Protein AF-A0A497D194-F1 (afdb_monomer)

Radius of gyration: 19.27 Å; Cα contacts (8 Å, |Δi|>4): 150; chains: 1; bounding box: 54×23×46 Å

Structure (mmCIF, N/CA/C/O backbone):
data_AF-A0A497D194-F1
#
_entry.id   AF-A0A497D194-F1
#
loop_
_atom_site.group_PDB
_atom_site.id
_atom_site.type_symbol
_atom_site.label_atom_id
_atom_site.label_alt_id
_atom_site.label_comp_id
_atom_site.label_asym_id
_atom_site.label_entity_id
_atom_site.label_seq_id
_atom_site.pdbx_PDB_ins_code
_atom_site.Cartn_x
_atom_site.Cartn_y
_atom_site.Cartn_z
_atom_site.occupancy
_atom_site.B_iso_or_equiv
_atom_site.auth_seq_id
_atom_site.auth_comp_id
_atom_site.auth_asym_id
_atom_site.auth_atom_id
_atom_site.pdbx_PDB_model_num
ATOM 1 N N . MET A 1 1 ? -12.551 3.236 27.968 1.00 49.41 1 MET A N 1
ATOM 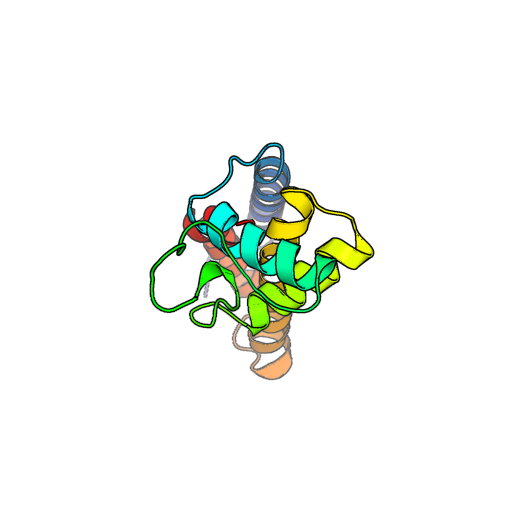2 C CA . MET A 1 1 ? -13.840 2.621 27.590 1.00 49.41 1 MET A CA 1
ATOM 3 C C . MET A 1 1 ? -14.536 3.577 26.638 1.00 49.41 1 MET A C 1
ATOM 5 O O . MET A 1 1 ? -14.842 4.690 27.046 1.00 49.41 1 MET A O 1
ATOM 9 N N . ILE A 1 2 ? -14.664 3.210 25.362 1.00 58.22 2 ILE A N 1
ATOM 10 C CA . ILE A 1 2 ? -15.243 4.084 24.331 1.00 58.22 2 ILE A CA 1
ATOM 11 C C . ILE A 1 2 ? -16.771 4.117 24.493 1.00 58.22 2 ILE A C 1
ATOM 13 O O . ILE A 1 2 ? -17.394 3.093 24.755 1.00 58.22 2 ILE A O 1
ATOM 17 N N . ILE A 1 3 ? -17.365 5.306 24.372 1.00 63.47 3 ILE A N 1
ATOM 18 C CA . ILE A 1 3 ? -18.784 5.583 24.681 1.00 63.47 3 ILE A CA 1
ATOM 19 C C . ILE A 1 3 ? -19.724 5.199 23.513 1.00 63.47 3 ILE A C 1
ATOM 21 O O . ILE A 1 3 ? -20.937 5.066 23.685 1.00 63.47 3 ILE A O 1
ATOM 25 N N . PHE A 1 4 ? -19.185 4.970 22.312 1.00 68.62 4 PHE A N 1
ATOM 26 C CA . PHE A 1 4 ? -19.968 4.666 21.113 1.00 68.62 4 PHE A CA 1
ATOM 27 C C . PHE A 1 4 ? -20.281 3.174 20.991 1.00 68.62 4 PHE A C 1
ATOM 29 O O . PHE A 1 4 ? -19.382 2.351 20.872 1.00 68.62 4 PHE A O 1
ATOM 36 N N . LYS A 1 5 ? -21.573 2.825 20.946 1.00 79.50 5 LYS A N 1
ATOM 37 C CA . LYS A 1 5 ? -22.012 1.448 20.677 1.00 79.50 5 LYS A CA 1
ATOM 38 C C . LYS A 1 5 ? -21.761 1.051 19.219 1.00 79.50 5 LYS A C 1
ATOM 40 O O . LYS A 1 5 ? -22.019 1.836 18.304 1.00 79.50 5 LYS A O 1
ATOM 45 N N . ASN A 1 6 ? -21.448 -0.230 19.011 1.00 78.75 6 ASN A N 1
ATOM 46 C CA . ASN A 1 6 ? -21.331 -0.909 17.707 1.00 78.75 6 ASN A CA 1
ATOM 47 C C . ASN A 1 6 ? -22.333 -0.479 16.620 1.00 78.75 6 ASN A C 1
ATOM 49 O O . ASN A 1 6 ? -21.962 -0.394 15.451 1.00 78.75 6 ASN A O 1
ATOM 53 N N . LYS A 1 7 ? -23.591 -0.193 16.990 1.00 88.00 7 LYS A N 1
ATOM 54 C CA . LYS A 1 7 ? -24.649 0.221 16.051 1.00 88.00 7 LYS A CA 1
ATOM 55 C C . LYS A 1 7 ? -24.306 1.475 15.234 1.00 88.00 7 LYS A C 1
ATOM 57 O O . LYS A 1 7 ? -24.826 1.622 14.138 1.00 88.00 7 LYS A O 1
ATOM 62 N N . PHE A 1 8 ? -23.439 2.347 15.751 1.00 91.38 8 PHE A N 1
ATOM 63 C CA . PHE A 1 8 ? -22.973 3.545 15.045 1.00 91.38 8 PHE A CA 1
ATOM 64 C C . PHE A 1 8 ? -21.600 3.355 14.398 1.00 91.38 8 PHE A C 1
ATOM 66 O O . PHE A 1 8 ? -21.359 3.880 13.317 1.00 91.38 8 PHE A O 1
ATOM 73 N N . LEU A 1 9 ? -20.716 2.571 15.023 1.00 94.69 9 LEU A N 1
ATOM 74 C CA . LEU A 1 9 ? -19.368 2.331 14.501 1.00 94.69 9 LEU A CA 1
ATOM 75 C C . LEU A 1 9 ? -19.394 1.534 13.191 1.00 94.69 9 LEU A C 1
ATOM 77 O O . LEU A 1 9 ? -18.627 1.825 12.281 1.00 94.69 9 LEU A O 1
ATOM 81 N N . ILE A 1 10 ? -20.292 0.551 13.068 1.00 95.94 10 ILE A N 1
ATOM 82 C CA . ILE A 1 10 ? -20.357 -0.304 11.875 1.00 95.94 10 ILE A CA 1
ATOM 83 C C . ILE A 1 10 ? -20.736 0.497 10.615 1.00 95.94 10 ILE A C 1
ATOM 85 O O . ILE A 1 10 ? -19.979 0.412 9.651 1.00 95.94 10 ILE A O 1
ATOM 89 N N . PRO A 1 11 ? -21.825 1.297 10.582 1.00 96.88 11 PRO A N 1
ATOM 90 C CA . PRO A 1 11 ? -22.149 2.108 9.406 1.00 96.88 11 PRO A CA 1
ATOM 91 C C . PRO A 1 11 ? -21.025 3.064 8.995 1.00 96.88 11 PRO A C 1
ATOM 93 O O . PRO A 1 11 ? -20.719 3.167 7.810 1.00 96.88 11 PRO A O 1
ATOM 96 N N . VAL A 1 12 ? -20.376 3.718 9.966 1.00 96.69 12 VAL A N 1
ATOM 97 C CA . VAL A 1 12 ? -19.242 4.620 9.706 1.00 96.69 12 VAL A CA 1
ATOM 98 C C . VAL A 1 12 ? -18.072 3.856 9.095 1.00 96.69 12 VAL A C 1
ATOM 100 O O . VAL A 1 12 ? -17.505 4.292 8.097 1.00 96.69 12 VAL A O 1
ATOM 103 N N . LEU A 1 13 ? -17.734 2.691 9.650 1.00 97.12 13 LEU A N 1
ATOM 104 C CA . LEU A 1 13 ? -16.661 1.861 9.118 1.00 97.12 13 LEU A CA 1
ATOM 105 C C . LEU A 1 13 ? -16.976 1.368 7.701 1.00 97.12 13 LEU A C 1
ATOM 107 O O . LEU A 1 13 ? -16.112 1.432 6.835 1.00 97.12 13 LEU A O 1
ATOM 111 N N . VAL A 1 14 ? -18.209 0.919 7.444 1.00 97.75 14 VAL A N 1
ATOM 112 C CA . VAL A 1 14 ? -18.646 0.498 6.103 1.00 97.75 14 VAL A CA 1
ATOM 113 C C . VAL A 1 14 ? -18.518 1.652 5.113 1.00 97.75 14 VAL A C 1
ATOM 115 O O . VAL A 1 14 ? -17.957 1.464 4.037 1.00 97.75 14 VAL A O 1
ATOM 118 N N . PHE A 1 15 ? -18.970 2.852 5.485 1.00 97.88 15 PHE A N 1
ATOM 119 C CA . PHE A 1 15 ? -18.805 4.045 4.660 1.00 97.88 15 PHE A CA 1
ATOM 120 C C . PHE A 1 15 ? -17.328 4.324 4.345 1.00 97.88 15 PHE A C 1
ATOM 122 O O . PHE A 1 15 ? -16.983 4.501 3.180 1.00 97.88 15 PHE A O 1
ATOM 129 N N . LEU A 1 16 ? -16.445 4.294 5.349 1.00 97.75 16 LEU A N 1
ATOM 130 C CA . LEU A 1 16 ? -15.009 4.522 5.156 1.00 97.75 16 LEU A CA 1
ATOM 131 C C . LEU A 1 16 ? -14.344 3.450 4.287 1.00 97.75 16 LEU A C 1
ATOM 133 O O . LEU A 1 16 ? -13.485 3.778 3.475 1.00 97.75 16 LEU A O 1
ATOM 137 N N . VAL A 1 17 ? -14.748 2.184 4.415 1.00 97.38 17 VAL A N 1
ATOM 138 C CA . VAL A 1 17 ? -14.253 1.096 3.559 1.00 97.38 17 VAL A CA 1
ATOM 139 C C . VAL A 1 17 ? -14.698 1.304 2.112 1.00 97.38 17 VAL A C 1
ATOM 141 O O . VAL A 1 17 ? -13.876 1.202 1.205 1.00 97.38 17 VAL A O 1
ATOM 144 N N . LEU A 1 18 ? -15.969 1.640 1.877 1.00 97.81 18 LEU A N 1
ATOM 145 C CA . LEU A 1 18 ? -16.465 1.937 0.529 1.00 97.81 18 LEU A CA 1
ATOM 146 C C . LEU A 1 18 ? -15.758 3.157 -0.069 1.00 97.81 18 LEU A C 1
ATOM 148 O O . LEU A 1 18 ? -15.359 3.132 -1.231 1.00 97.81 18 LEU A O 1
ATOM 152 N N . PHE A 1 19 ? -15.547 4.196 0.739 1.00 96.75 19 PHE A N 1
ATOM 153 C CA . PHE A 1 19 ? -14.809 5.385 0.336 1.00 96.75 19 PHE A CA 1
ATOM 154 C C . PHE A 1 19 ? -13.342 5.068 0.009 1.00 96.75 19 PHE A C 1
ATOM 156 O O . PHE A 1 19 ? -12.823 5.533 -1.005 1.00 96.75 19 PHE A O 1
ATOM 163 N N . PHE A 1 20 ? -12.690 4.214 0.805 1.00 96.12 20 PHE A N 1
ATOM 164 C CA . PHE A 1 20 ? -11.342 3.720 0.530 1.00 96.12 20 PHE A CA 1
ATOM 165 C C . PHE A 1 20 ? -11.277 2.978 -0.802 1.00 96.12 20 PHE A C 1
ATOM 167 O O . PHE A 1 20 ? -10.461 3.343 -1.644 1.00 96.12 20 PHE A O 1
ATOM 174 N N . VAL A 1 21 ? -12.164 2.005 -1.030 1.00 95.56 21 VAL A N 1
ATOM 175 C CA . VAL A 1 21 ? -12.218 1.233 -2.283 1.00 95.56 21 VAL A CA 1
ATOM 176 C C . VAL A 1 21 ? -12.445 2.152 -3.482 1.00 95.56 21 VAL A C 1
ATOM 178 O O . VAL A 1 21 ? -11.737 2.040 -4.481 1.00 95.56 21 VAL A O 1
ATOM 181 N N . TYR A 1 22 ? -13.371 3.106 -3.371 1.00 95.81 22 TYR A N 1
ATOM 182 C CA . TYR A 1 22 ? -13.602 4.104 -4.414 1.00 95.81 22 TYR A CA 1
ATOM 183 C C . TYR A 1 22 ? -12.343 4.940 -4.702 1.00 95.81 22 TYR A C 1
ATOM 185 O O . TYR A 1 22 ? -12.014 5.180 -5.861 1.00 95.81 22 TYR A O 1
ATOM 193 N N . SER A 1 23 ? -11.582 5.311 -3.667 1.00 93.69 23 SER A N 1
ATOM 194 C CA . SER A 1 23 ? -10.350 6.105 -3.800 1.00 93.69 23 SER A CA 1
ATOM 195 C C . SER A 1 23 ? -9.186 5.387 -4.503 1.00 93.69 23 SER A C 1
ATOM 197 O O . SER A 1 23 ? -8.177 6.027 -4.819 1.00 93.69 23 SER A O 1
ATOM 199 N N . LEU A 1 24 ? -9.282 4.068 -4.712 1.00 93.75 24 LEU A N 1
ATOM 200 C CA . LEU A 1 24 ? -8.291 3.295 -5.468 1.00 93.75 24 LEU A CA 1
ATOM 201 C C . LEU A 1 24 ? -8.473 3.474 -6.981 1.00 93.75 24 LEU A C 1
ATOM 203 O O . LEU A 1 24 ? -7.523 3.315 -7.750 1.00 93.75 24 LEU A O 1
ATOM 207 N N . TRP A 1 25 ? -9.687 3.813 -7.424 1.00 94.19 25 TRP A N 1
ATOM 208 C CA . TRP A 1 25 ? -9.994 3.953 -8.839 1.00 94.19 25 TRP A CA 1
ATOM 209 C C . TRP A 1 25 ? -9.329 5.198 -9.432 1.00 94.19 25 TRP A C 1
ATOM 211 O O . TRP A 1 25 ? -9.434 6.294 -8.888 1.00 94.19 25 TRP A O 1
ATOM 221 N N . ARG A 1 26 ? -8.642 5.027 -10.572 1.00 90.88 26 ARG A N 1
ATOM 222 C CA . ARG A 1 26 ? -7.939 6.100 -11.304 1.00 90.88 26 ARG A CA 1
ATOM 223 C C . ARG A 1 26 ? -6.964 6.906 -10.439 1.00 90.88 26 ARG A C 1
ATOM 225 O O . ARG A 1 26 ? -6.741 8.090 -10.691 1.00 90.88 26 ARG A O 1
ATOM 232 N N . ARG A 1 27 ? -6.353 6.270 -9.438 1.00 90.06 27 ARG A N 1
ATOM 233 C CA . ARG A 1 27 ? -5.377 6.942 -8.586 1.00 90.06 27 ARG A CA 1
ATOM 234 C C . ARG A 1 27 ? -4.128 7.334 -9.378 1.00 90.06 27 ARG A C 1
ATOM 236 O O . ARG A 1 27 ? -3.412 6.469 -9.886 1.00 90.06 27 ARG A O 1
ATOM 243 N N . VAL A 1 28 ? -3.859 8.637 -9.412 1.00 92.50 28 VAL A N 1
ATOM 244 C CA . VAL A 1 28 ? -2.706 9.253 -10.085 1.00 92.50 28 VAL A CA 1
ATOM 245 C C . VAL A 1 28 ? -1.392 8.660 -9.555 1.00 92.50 28 VAL A C 1
ATOM 247 O O . VAL A 1 28 ? -1.332 8.331 -8.365 1.00 92.50 28 VAL A O 1
ATOM 250 N N . PRO A 1 29 ? -0.372 8.457 -10.409 1.00 91.94 29 PRO A N 1
ATOM 251 C CA . PRO A 1 29 ? 0.952 8.045 -9.960 1.00 91.94 29 PRO A CA 1
ATOM 252 C C . PRO A 1 29 ? 1.534 8.984 -8.896 1.00 91.94 29 PRO A C 1
ATOM 254 O O . PRO A 1 29 ? 1.407 10.203 -9.029 1.00 91.94 29 PRO A O 1
ATOM 257 N N . ASP A 1 30 ? 2.162 8.428 -7.863 1.00 91.06 30 ASP A N 1
ATOM 258 C CA . ASP A 1 30 ? 3.085 9.184 -7.010 1.00 91.06 30 ASP A CA 1
ATOM 259 C C . ASP A 1 30 ? 4.484 9.196 -7.658 1.00 91.06 30 ASP A C 1
ATOM 261 O O . ASP A 1 30 ? 4.743 8.479 -8.629 1.00 91.06 30 ASP A O 1
ATOM 265 N N . ILE A 1 31 ? 5.386 10.048 -7.169 1.00 87.25 31 ILE A N 1
ATOM 266 C CA . ILE A 1 31 ? 6.718 10.214 -7.765 1.00 87.25 31 ILE A CA 1
ATOM 267 C C . ILE A 1 31 ? 7.553 8.934 -7.641 1.00 87.25 31 ILE A C 1
ATOM 269 O O . ILE A 1 31 ? 8.307 8.591 -8.554 1.00 87.25 31 ILE A O 1
ATOM 273 N N . ASP A 1 32 ? 7.364 8.200 -6.546 1.00 88.00 32 ASP A N 1
ATOM 274 C CA . ASP A 1 32 ? 8.099 6.970 -6.257 1.00 88.00 32 ASP A CA 1
ATOM 275 C C . ASP A 1 32 ? 7.624 5.787 -7.120 1.00 88.00 32 ASP A C 1
ATOM 277 O O . ASP A 1 32 ? 8.408 4.869 -7.377 1.00 88.00 32 ASP A O 1
ATOM 281 N N . ASP A 1 33 ? 6.396 5.830 -7.660 1.00 91.50 33 ASP A N 1
ATOM 282 C CA . ASP A 1 33 ? 5.846 4.785 -8.540 1.00 91.50 33 ASP A CA 1
ATOM 283 C C . ASP A 1 33 ? 6.724 4.592 -9.785 1.00 91.50 33 ASP A C 1
ATOM 285 O O . ASP A 1 33 ? 6.872 3.476 -10.286 1.00 91.50 33 ASP A O 1
ATOM 289 N N . ALA A 1 34 ? 7.314 5.680 -10.295 1.00 89.25 34 ALA A N 1
ATOM 290 C CA . ALA A 1 34 ? 8.192 5.643 -11.460 1.00 89.25 34 ALA A CA 1
ATOM 291 C C . ALA A 1 34 ? 9.536 4.973 -11.138 1.00 89.25 34 ALA A C 1
ATOM 293 O O . ALA A 1 34 ? 9.996 4.131 -11.910 1.00 89.25 34 ALA A O 1
ATOM 294 N N . TRP A 1 35 ? 10.132 5.309 -9.990 1.00 87.12 35 TRP A N 1
ATOM 295 C CA . TRP A 1 35 ? 11.408 4.749 -9.537 1.00 87.12 35 TRP A CA 1
ATOM 296 C C . TRP A 1 35 ? 11.297 3.259 -9.221 1.00 87.12 35 TRP A C 1
ATOM 298 O O . TRP A 1 35 ? 12.090 2.455 -9.699 1.00 87.12 35 TRP A O 1
ATOM 308 N N . ILE A 1 36 ? 10.263 2.864 -8.480 1.00 89.31 36 ILE A N 1
ATOM 309 C CA . ILE A 1 36 ? 10.018 1.451 -8.164 1.00 89.31 36 ILE A CA 1
ATOM 310 C C . ILE A 1 36 ? 9.593 0.694 -9.427 1.00 89.31 36 ILE A C 1
ATOM 312 O O . ILE A 1 36 ? 9.989 -0.453 -9.645 1.00 89.31 36 ILE A O 1
ATOM 316 N N . GLY A 1 37 ? 8.796 1.341 -10.279 1.00 93.69 37 GLY A N 1
ATOM 317 C CA . GLY A 1 37 ? 8.260 0.755 -11.498 1.00 93.69 37 GLY A CA 1
ATOM 318 C C . GLY A 1 37 ? 9.328 0.388 -12.519 1.00 93.69 37 GLY A C 1
ATOM 319 O O . GLY A 1 37 ? 9.272 -0.720 -13.054 1.00 93.69 37 GLY A O 1
ATOM 320 N N . ILE A 1 38 ? 10.298 1.276 -12.781 1.00 94.06 38 ILE A N 1
ATOM 321 C CA . ILE A 1 38 ? 11.362 1.003 -13.759 1.00 94.06 38 ILE A CA 1
ATOM 322 C C . ILE A 1 38 ? 12.234 -0.167 -13.308 1.00 94.06 38 ILE A C 1
ATOM 324 O O . ILE A 1 38 ? 12.446 -1.098 -14.082 1.00 94.06 38 ILE A O 1
ATOM 328 N N . ASP A 1 39 ? 12.638 -0.181 -12.039 1.00 94.88 39 ASP A N 1
ATOM 329 C CA . ASP A 1 39 ? 13.496 -1.230 -11.499 1.00 94.88 39 ASP A CA 1
ATOM 330 C C . ASP A 1 39 ? 12.776 -2.581 -11.429 1.00 94.88 39 ASP A C 1
ATOM 332 O O . ASP A 1 39 ? 13.356 -3.624 -11.727 1.00 94.88 39 ASP A O 1
ATOM 336 N N . ALA A 1 40 ? 11.502 -2.590 -11.022 1.00 96.69 40 ALA A N 1
ATOM 337 C CA . ALA A 1 40 ? 10.692 -3.803 -11.008 1.00 96.69 40 ALA A CA 1
ATOM 338 C C . ALA A 1 40 ? 10.465 -4.340 -12.429 1.00 96.69 40 ALA A C 1
ATOM 340 O O . ALA A 1 40 ? 10.467 -5.554 -12.643 1.00 96.69 40 ALA A O 1
ATOM 341 N N . TYR A 1 41 ? 10.279 -3.450 -13.405 1.00 96.88 41 TYR A N 1
ATOM 342 C CA . TYR A 1 41 ? 10.086 -3.817 -14.802 1.00 96.88 41 TYR A CA 1
ATOM 343 C C . TYR A 1 41 ? 11.346 -4.413 -15.430 1.00 96.88 41 TYR A C 1
ATOM 345 O O . TYR A 1 41 ? 11.260 -5.488 -16.024 1.00 96.88 41 TYR A O 1
ATOM 353 N N . THR A 1 42 ? 12.506 -3.767 -15.285 1.00 96.06 42 THR A N 1
ATOM 354 C CA . THR A 1 42 ? 13.773 -4.280 -15.832 1.00 96.06 42 THR A CA 1
ATOM 355 C C . THR A 1 42 ? 14.177 -5.578 -15.152 1.00 96.06 42 THR A C 1
ATOM 357 O O . THR A 1 42 ? 14.502 -6.550 -15.832 1.00 96.06 42 THR A O 1
ATOM 360 N N . LEU A 1 43 ? 13.977 -5.680 -13.834 1.00 97.12 43 LEU A N 1
ATOM 361 C CA . LEU A 1 43 ? 14.163 -6.934 -13.112 1.00 97.12 43 LEU A CA 1
ATOM 362 C C . LEU A 1 43 ? 13.238 -8.049 -13.629 1.00 97.12 43 LEU A C 1
ATOM 364 O O . LEU A 1 43 ? 13.684 -9.182 -13.807 1.00 97.12 43 LEU A O 1
ATOM 368 N N . ALA A 1 44 ? 11.963 -7.754 -13.906 1.00 97.81 44 ALA A N 1
ATOM 369 C CA . ALA A 1 44 ? 11.038 -8.735 -14.474 1.00 97.81 44 ALA A CA 1
ATOM 370 C C . ALA A 1 44 ? 11.419 -9.139 -15.905 1.00 97.81 44 ALA A C 1
ATOM 372 O O . ALA A 1 44 ? 11.286 -10.306 -16.280 1.00 97.81 44 ALA A O 1
ATOM 373 N N . LYS A 1 45 ? 11.834 -8.182 -16.730 1.00 97.38 45 LYS A N 1
ATOM 374 C CA . LYS A 1 45 ? 12.095 -8.400 -18.151 1.00 97.38 45 LYS A CA 1
ATOM 375 C C . LYS A 1 45 ? 13.443 -9.081 -18.388 1.00 97.38 45 LYS A C 1
ATOM 377 O O . LYS A 1 45 ? 13.481 -10.097 -19.078 1.00 97.38 45 LYS A O 1
ATOM 382 N N . ASP A 1 46 ? 14.497 -8.550 -17.778 1.00 96.81 46 ASP A N 1
ATOM 383 C CA . ASP A 1 46 ? 15.894 -8.840 -18.110 1.00 96.81 46 ASP A CA 1
ATOM 384 C C . ASP A 1 46 ? 16.619 -9.622 -16.994 1.00 96.81 46 ASP A C 1
ATOM 386 O O . ASP A 1 46 ? 17.707 -10.153 -17.204 1.00 96.81 46 ASP A O 1
ATOM 390 N N . GLY A 1 47 ? 16.000 -9.762 -15.814 1.00 96.12 47 GLY A N 1
ATOM 391 C CA . GLY A 1 47 ? 16.520 -10.565 -14.699 1.00 96.12 47 GLY A CA 1
ATOM 392 C C . GLY A 1 47 ? 17.444 -9.810 -13.739 1.00 96.12 47 GLY A C 1
ATOM 393 O O . GLY A 1 47 ? 17.875 -10.378 -12.736 1.00 96.12 47 GLY A O 1
ATOM 394 N N . TYR A 1 48 ? 17.709 -8.531 -13.997 1.00 95.44 48 TYR A N 1
ATOM 395 C CA . TYR A 1 48 ? 18.453 -7.630 -13.121 1.00 95.44 48 TYR A CA 1
ATOM 396 C C . TYR A 1 48 ? 17.912 -6.200 -13.254 1.00 95.44 48 TYR A C 1
ATOM 398 O O . TYR A 1 48 ? 17.297 -5.855 -14.261 1.00 95.44 48 TYR A O 1
ATOM 406 N N . ALA A 1 49 ? 18.105 -5.378 -12.221 1.00 95.38 49 ALA A N 1
ATOM 407 C CA . ALA A 1 49 ? 17.668 -3.986 -12.235 1.00 95.38 49 ALA A CA 1
ATOM 408 C C . ALA A 1 49 ? 18.692 -3.113 -12.970 1.00 95.38 49 ALA A C 1
ATOM 410 O O . ALA A 1 49 ? 19.890 -3.165 -12.683 1.00 95.38 49 ALA A O 1
ATOM 411 N N . HIS A 1 50 ? 18.207 -2.2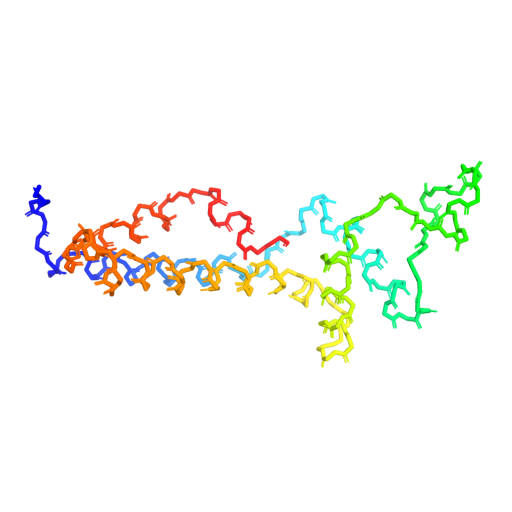98 -13.898 1.00 94.00 50 HIS A N 1
ATOM 412 C CA . HIS A 1 50 ? 18.996 -1.316 -14.638 1.00 94.00 50 HIS A CA 1
ATOM 413 C C . HIS A 1 50 ? 18.132 -0.111 -15.017 1.00 94.00 50 HIS A C 1
ATOM 415 O O . HIS A 1 50 ? 16.899 -0.207 -15.020 1.00 94.00 50 HIS A O 1
ATOM 421 N N . THR A 1 51 ? 18.766 1.040 -15.263 1.00 91.12 51 THR A N 1
ATOM 422 C CA . THR A 1 51 ? 18.051 2.285 -15.567 1.00 91.12 51 THR A CA 1
ATOM 423 C C . THR A 1 51 ? 18.888 3.271 -16.379 1.00 91.12 51 THR A C 1
ATOM 425 O O . THR A 1 51 ? 19.975 3.684 -15.983 1.00 91.12 51 THR A O 1
ATOM 428 N N . GLU A 1 52 ? 18.329 3.754 -17.488 1.00 91.56 52 GLU A N 1
ATOM 429 C CA . GLU A 1 52 ? 18.940 4.819 -18.297 1.00 91.56 52 GLU A CA 1
ATOM 430 C C . GLU A 1 52 ? 18.965 6.177 -17.569 1.00 91.56 52 GLU A C 1
ATOM 432 O O . GLU A 1 52 ? 19.677 7.088 -17.986 1.00 91.56 52 GLU A O 1
ATOM 437 N N . LEU A 1 53 ? 18.222 6.331 -16.462 1.00 88.88 53 LEU A N 1
ATOM 438 C CA . LEU A 1 53 ? 18.225 7.564 -15.664 1.00 88.88 53 LEU A CA 1
ATOM 439 C C . LEU A 1 53 ? 19.584 7.844 -15.012 1.00 88.88 53 LEU A C 1
ATOM 441 O O . LEU A 1 53 ? 19.877 8.993 -14.693 1.00 88.88 53 LEU A O 1
ATOM 445 N N . MET A 1 54 ? 20.401 6.806 -14.822 1.00 89.75 54 MET A N 1
ATOM 446 C CA . MET A 1 54 ? 21.720 6.896 -14.190 1.00 89.75 54 MET A CA 1
ATOM 447 C C . MET A 1 54 ? 22.867 6.751 -15.198 1.00 89.75 54 MET A C 1
ATOM 449 O O . MET A 1 54 ? 24.005 6.486 -14.812 1.00 89.75 54 MET A O 1
ATOM 453 N N . LYS A 1 55 ? 22.585 6.930 -16.493 1.00 93.00 55 LYS A N 1
ATOM 454 C CA . LYS A 1 55 ? 23.573 6.762 -17.558 1.00 93.00 55 LYS A CA 1
ATOM 455 C C . LYS A 1 55 ? 24.798 7.650 -17.372 1.00 93.00 55 LYS A C 1
ATOM 457 O O . LYS A 1 55 ? 24.680 8.851 -17.127 1.00 93.00 55 LYS A O 1
ATOM 462 N N . GLY A 1 56 ? 25.981 7.060 -17.536 1.00 93.44 56 GLY A N 1
ATOM 463 C CA . GLY A 1 56 ? 27.259 7.746 -17.359 1.00 93.44 56 GLY A CA 1
ATOM 464 C C . GLY A 1 56 ? 27.670 7.924 -15.895 1.00 93.44 56 GLY A C 1
ATOM 465 O O . GLY A 1 56 ? 28.752 8.450 -15.632 1.00 93.44 56 GLY A O 1
ATOM 466 N N . ILE A 1 57 ? 26.859 7.459 -14.939 1.00 91.25 57 ILE A N 1
ATOM 467 C CA . ILE A 1 57 ? 27.194 7.457 -13.515 1.00 91.25 57 ILE A CA 1
ATOM 468 C C . ILE A 1 57 ? 27.638 6.048 -13.136 1.00 91.25 57 ILE A C 1
ATOM 470 O O . ILE A 1 57 ? 26.834 5.206 -12.754 1.00 91.25 57 ILE A O 1
ATOM 474 N N . ASN A 1 58 ? 28.946 5.798 -13.206 1.00 92.25 58 ASN A N 1
ATOM 475 C CA . ASN A 1 58 ? 29.564 4.570 -12.695 1.00 92.25 58 ASN A CA 1
AT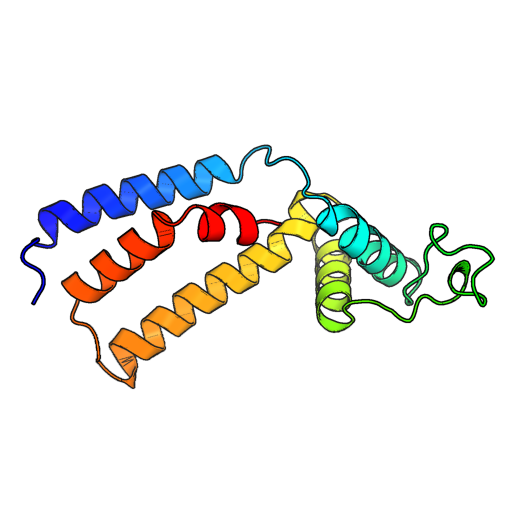OM 476 C C . ASN A 1 58 ? 28.887 3.266 -13.185 1.00 92.25 58 ASN A C 1
ATOM 478 O O . ASN A 1 58 ? 28.700 2.343 -12.392 1.00 92.25 58 ASN A O 1
ATOM 482 N N . GLN A 1 59 ? 28.506 3.207 -14.469 1.00 91.75 59 GLN A N 1
ATOM 483 C CA . GLN A 1 59 ? 27.878 2.039 -15.116 1.00 91.75 59 GLN A CA 1
ATOM 484 C C . GLN A 1 59 ? 26.532 1.613 -14.494 1.00 91.75 59 GLN A C 1
ATOM 486 O O . GLN A 1 59 ? 26.120 0.457 -14.599 1.00 91.75 59 GLN A 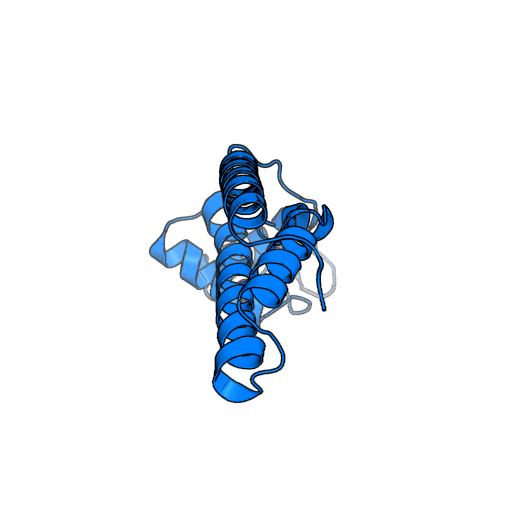O 1
ATOM 491 N N . GLN A 1 60 ? 25.823 2.528 -13.828 1.00 90.62 60 GLN A N 1
ATOM 492 C CA . GLN A 1 60 ? 24.515 2.230 -13.240 1.00 90.62 60 GLN A CA 1
ATOM 493 C C . GLN A 1 60 ? 23.402 2.027 -14.278 1.00 90.62 60 GLN A C 1
ATOM 495 O O . GLN A 1 60 ? 22.361 1.455 -13.950 1.00 90.62 60 GLN A O 1
ATOM 500 N N . GLU A 1 61 ? 23.637 2.430 -15.526 1.00 93.12 61 GLU A N 1
ATOM 501 C CA . GLU A 1 61 ? 22.823 2.043 -16.677 1.00 93.12 61 GLU A CA 1
ATOM 502 C C . GLU A 1 61 ? 22.873 0.545 -16.982 1.00 93.12 61 GLU A C 1
ATOM 504 O O . GLU A 1 61 ? 21.888 0.014 -17.479 1.00 93.12 61 GLU A O 1
ATOM 509 N N . ASP A 1 62 ? 23.976 -0.136 -16.657 1.00 93.31 62 ASP A N 1
ATOM 510 C CA . ASP A 1 62 ? 24.142 -1.570 -16.902 1.00 93.31 62 ASP A CA 1
ATOM 511 C C . ASP A 1 62 ? 23.708 -2.389 -15.687 1.00 93.31 62 ASP A C 1
ATOM 513 O O . ASP A 1 62 ? 23.154 -3.475 -15.824 1.00 93.31 62 ASP A O 1
ATOM 517 N N . LEU A 1 63 ? 23.957 -1.881 -14.479 1.00 93.56 63 LEU A N 1
ATOM 518 C CA . LEU A 1 63 ? 23.527 -2.521 -13.243 1.00 93.56 63 LEU A CA 1
ATOM 519 C C . LEU A 1 63 ? 23.234 -1.474 -12.175 1.00 93.56 63 LEU A C 1
ATOM 521 O O . LEU A 1 63 ? 24.135 -0.909 -11.547 1.00 93.56 63 LEU A O 1
ATOM 525 N N . PHE A 1 64 ? 21.953 -1.272 -11.900 1.00 93.81 64 PHE A N 1
ATOM 526 C CA . PHE A 1 64 ? 21.533 -0.346 -10.867 1.00 93.81 64 PHE A CA 1
ATOM 527 C C . PHE A 1 64 ? 21.505 -1.051 -9.510 1.00 93.81 64 PHE A C 1
ATOM 529 O O . PHE A 1 64 ? 20.734 -1.980 -9.285 1.00 93.81 64 PHE A O 1
ATOM 536 N N . VAL A 1 65 ? 22.367 -0.621 -8.585 1.00 92.19 65 VAL A N 1
ATOM 537 C CA . VAL A 1 65 ? 22.517 -1.261 -7.262 1.00 92.19 65 VAL A CA 1
ATOM 538 C C . VAL A 1 65 ? 21.797 -0.522 -6.132 1.00 92.19 65 VAL A C 1
ATOM 540 O O . VAL A 1 65 ? 21.568 -1.108 -5.070 1.00 92.19 65 VAL A O 1
ATOM 543 N N . VAL A 1 66 ? 21.430 0.746 -6.341 1.00 90.88 66 VAL A N 1
ATOM 544 C CA . VAL A 1 66 ? 20.855 1.629 -5.313 1.00 90.88 66 VAL A CA 1
ATOM 545 C C . VAL A 1 66 ? 19.330 1.611 -5.398 1.00 90.88 66 VAL A C 1
ATOM 547 O O . VAL A 1 66 ? 18.699 2.592 -5.768 1.00 90.88 66 VAL A O 1
ATOM 550 N N . HIS A 1 67 ? 18.728 0.474 -5.052 1.00 91.44 67 HIS A N 1
ATOM 551 C CA . HIS A 1 67 ? 17.278 0.303 -5.129 1.00 91.44 67 HIS A CA 1
ATOM 552 C C . HIS A 1 67 ? 16.708 -0.587 -4.016 1.00 91.44 67 HIS A C 1
ATOM 554 O O . HIS A 1 67 ? 17.420 -1.342 -3.344 1.00 91.44 67 HIS A O 1
ATOM 560 N N . HIS A 1 68 ? 15.385 -0.546 -3.836 1.00 92.19 68 HIS A N 1
ATOM 561 C CA . HIS A 1 68 ? 14.674 -1.361 -2.849 1.00 92.19 68 HIS A CA 1
ATOM 562 C C . HIS A 1 68 ? 14.498 -2.810 -3.331 1.00 92.19 68 HIS A C 1
ATOM 564 O O . HIS A 1 68 ? 13.427 -3.208 -3.781 1.00 92.19 68 HIS A O 1
ATOM 570 N N . LYS A 1 69 ? 15.547 -3.633 -3.206 1.00 93.94 69 LYS A N 1
ATOM 571 C CA . LYS A 1 69 ? 15.605 -5.017 -3.729 1.00 93.94 69 LYS A CA 1
ATOM 572 C C . LYS A 1 69 ? 14.369 -5.872 -3.438 1.00 93.94 69 LYS A C 1
ATOM 574 O O . LYS A 1 69 ? 13.829 -6.484 -4.351 1.00 93.94 69 LYS A O 1
ATOM 579 N N . LEU A 1 70 ? 13.910 -5.910 -2.184 1.00 94.44 70 LEU A N 1
ATOM 580 C CA . LEU A 1 70 ? 12.753 -6.725 -1.794 1.00 94.44 70 LEU A CA 1
ATOM 581 C C . LEU A 1 70 ? 11.443 -6.213 -2.412 1.00 94.44 70 LEU A C 1
ATOM 583 O O . LEU A 1 70 ? 10.592 -7.016 -2.794 1.00 94.44 70 LEU A O 1
ATOM 587 N N . LEU A 1 71 ? 11.282 -4.892 -2.504 1.00 92.56 71 LEU A N 1
ATOM 588 C CA . LEU A 1 71 ? 10.100 -4.278 -3.099 1.00 92.56 71 LEU A CA 1
ATOM 589 C C . LEU A 1 71 ? 10.083 -4.512 -4.611 1.00 92.56 71 LEU A C 1
ATOM 591 O O . LEU A 1 71 ? 9.082 -4.973 -5.147 1.00 92.56 71 LEU A O 1
ATOM 595 N N . ASN A 1 72 ? 11.222 -4.311 -5.274 1.00 94.38 72 ASN A N 1
ATOM 596 C CA . ASN A 1 72 ? 11.351 -4.486 -6.719 1.00 94.38 72 ASN A CA 1
ATOM 597 C C . ASN A 1 72 ? 11.221 -5.957 -7.122 1.00 94.38 72 ASN A C 1
ATOM 599 O O . ASN A 1 72 ? 10.625 -6.246 -8.152 1.00 94.38 72 ASN A O 1
ATOM 603 N N . LEU A 1 73 ? 11.693 -6.898 -6.294 1.00 96.38 73 LEU A N 1
ATOM 604 C CA . LEU A 1 73 ? 11.481 -8.330 -6.519 1.00 96.38 73 LEU A CA 1
ATOM 605 C C . LEU A 1 73 ? 9.990 -8.695 -6.488 1.00 96.38 73 LEU A C 1
ATOM 607 O O . LEU A 1 73 ? 9.517 -9.455 -7.329 1.00 96.38 73 LEU A O 1
ATOM 611 N N . GLN A 1 74 ? 9.237 -8.139 -5.538 1.00 96.94 74 GLN A N 1
ATOM 612 C CA . GLN A 1 74 ? 7.791 -8.353 -5.466 1.00 96.94 74 GLN A CA 1
ATOM 613 C C . GLN A 1 74 ? 7.052 -7.647 -6.596 1.00 96.94 74 GLN A C 1
ATOM 615 O O . GLN A 1 74 ? 6.166 -8.248 -7.196 1.00 96.94 74 GLN A O 1
ATOM 620 N N . GLY A 1 75 ? 7.454 -6.424 -6.943 1.00 96.81 75 GLY A N 1
ATOM 621 C CA . GLY A 1 75 ? 6.963 -5.730 -8.129 1.00 96.81 75 GLY A CA 1
ATOM 622 C C . GLY A 1 75 ? 7.188 -6.562 -9.391 1.00 96.81 75 GLY A C 1
ATOM 623 O O . GLY A 1 75 ? 6.253 -6.780 -10.154 1.00 96.81 75 GLY A O 1
ATOM 624 N N . ALA A 1 76 ? 8.386 -7.121 -9.566 1.00 97.81 76 ALA A N 1
ATOM 625 C CA . ALA A 1 76 ? 8.721 -7.978 -10.696 1.00 97.81 76 ALA A CA 1
ATOM 626 C C . ALA A 1 76 ? 7.870 -9.256 -10.732 1.00 97.81 76 ALA A C 1
ATOM 628 O O . ALA A 1 76 ? 7.366 -9.637 -11.791 1.00 97.81 76 ALA A O 1
ATOM 629 N N . LEU A 1 77 ? 7.654 -9.893 -9.576 1.00 98.00 77 LEU A N 1
ATOM 630 C CA . LEU A 1 77 ? 6.756 -11.041 -9.448 1.00 98.00 77 LEU A CA 1
ATOM 631 C C . LEU A 1 77 ? 5.323 -10.675 -9.856 1.00 98.00 77 LEU A C 1
ATOM 633 O O . LEU A 1 77 ? 4.700 -11.383 -10.643 1.00 98.00 77 LEU A O 1
ATOM 637 N N . PHE A 1 78 ? 4.810 -9.550 -9.366 1.00 98.19 78 PHE A N 1
ATOM 638 C CA . PHE A 1 78 ? 3.477 -9.065 -9.706 1.00 98.19 78 PHE A CA 1
ATOM 639 C C . PHE A 1 78 ? 3.357 -8.742 -11.198 1.00 98.19 78 PHE A C 1
ATOM 641 O O . PHE A 1 78 ? 2.369 -9.122 -11.820 1.00 98.19 78 PHE A O 1
ATOM 648 N N . ILE A 1 79 ? 4.377 -8.125 -11.801 1.00 98.19 79 ILE A N 1
ATOM 649 C CA . ILE A 1 79 ? 4.441 -7.873 -13.247 1.00 98.19 79 ILE A CA 1
ATOM 650 C C . ILE A 1 79 ? 4.402 -9.187 -14.034 1.00 98.19 79 ILE A C 1
ATOM 652 O O . ILE A 1 79 ? 3.686 -9.273 -15.029 1.00 98.19 79 ILE A O 1
ATOM 656 N N . LYS A 1 80 ? 5.126 -10.225 -13.599 1.00 97.94 80 LYS A N 1
ATOM 657 C CA . LYS A 1 80 ? 5.101 -11.545 -14.252 1.00 97.94 80 LYS A CA 1
ATOM 658 C C . LYS A 1 80 ? 3.729 -12.217 -14.182 1.00 97.94 80 LYS A C 1
ATOM 660 O O . LYS A 1 80 ? 3.365 -12.911 -15.124 1.00 97.94 80 LYS A O 1
ATOM 665 N N . VAL A 1 81 ? 2.991 -12.031 -13.086 1.00 98.12 81 VAL A N 1
ATOM 666 C CA . VAL A 1 81 ? 1.688 -12.682 -12.861 1.00 98.12 81 VAL A CA 1
ATOM 667 C C . VAL A 1 81 ? 0.533 -11.907 -13.500 1.00 98.12 81 VAL A C 1
ATOM 669 O O . VAL A 1 81 ? -0.337 -12.510 -14.121 1.00 98.12 81 VAL A O 1
ATOM 672 N N . PHE A 1 82 ? 0.512 -10.581 -13.359 1.00 97.75 82 PHE A N 1
ATOM 673 C CA . PHE A 1 82 ? -0.623 -9.727 -13.738 1.00 97.75 82 PHE A CA 1
ATOM 674 C C . PHE A 1 82 ? -0.351 -8.832 -14.956 1.00 97.75 82 PHE A C 1
ATOM 676 O O . PHE A 1 82 ? -1.257 -8.148 -15.429 1.00 97.75 82 PHE A O 1
ATOM 683 N N . GLY A 1 83 ? 0.878 -8.826 -15.476 1.00 97.31 83 GLY A N 1
ATOM 684 C CA . GLY A 1 83 ? 1.317 -7.923 -16.538 1.00 97.31 83 GLY A CA 1
ATOM 685 C C . GLY A 1 83 ? 1.754 -6.551 -16.017 1.00 97.31 83 GLY A C 1
ATOM 686 O O . GLY A 1 83 ? 1.420 -6.136 -14.906 1.00 97.31 83 GLY A O 1
ATOM 687 N N . PHE A 1 84 ? 2.522 -5.823 -16.830 1.00 96.00 84 PHE A N 1
ATOM 688 C CA . PHE A 1 84 ? 2.997 -4.487 -16.471 1.00 96.00 84 PHE A CA 1
ATOM 689 C C . PHE A 1 84 ? 1.863 -3.460 -16.563 1.00 96.00 84 PHE A C 1
ATOM 691 O O . PHE A 1 84 ? 1.327 -3.194 -17.637 1.00 96.00 84 PHE A O 1
ATOM 698 N N . SER A 1 85 ? 1.501 -2.876 -15.423 1.00 95.19 85 SER A N 1
ATOM 699 C CA . SER A 1 85 ? 0.558 -1.765 -15.336 1.00 95.19 85 SER A CA 1
ATOM 700 C C . SER A 1 85 ? 0.775 -0.990 -14.035 1.00 95.19 85 SER A C 1
ATOM 702 O O . SER A 1 85 ? 1.333 -1.524 -13.074 1.00 95.19 85 SER A O 1
ATOM 704 N N . LEU A 1 86 ? 0.272 0.245 -13.967 1.00 93.94 86 LEU A N 1
ATOM 705 C CA . LEU A 1 86 ? 0.310 1.036 -12.733 1.00 93.94 86 LEU A CA 1
ATOM 706 C C . LEU A 1 86 ? -0.438 0.343 -11.582 1.00 93.94 86 LEU A C 1
ATOM 708 O O . LEU A 1 86 ? 0.031 0.344 -10.450 1.00 93.94 86 LEU A O 1
ATOM 712 N N . TYR A 1 87 ? -1.583 -0.285 -11.867 1.00 95.19 87 TYR A N 1
ATOM 713 C CA . TYR A 1 87 ? -2.349 -1.017 -10.853 1.00 95.19 87 TYR A CA 1
ATOM 714 C C . TYR A 1 87 ? -1.571 -2.220 -10.319 1.00 95.19 87 TYR A C 1
ATOM 716 O O . TYR A 1 87 ? -1.604 -2.477 -9.118 1.00 95.19 87 TYR A O 1
ATOM 724 N N . THR A 1 88 ? -0.842 -2.919 -11.192 1.00 95.75 88 THR A N 1
ATOM 725 C CA . THR A 1 88 ? 0.011 -4.045 -10.803 1.00 95.75 88 THR A CA 1
ATOM 726 C C . THR A 1 88 ? 1.071 -3.600 -9.799 1.00 95.75 88 THR A C 1
ATOM 728 O O . THR A 1 88 ? 1.203 -4.218 -8.746 1.00 95.75 88 THR A O 1
ATOM 731 N N . LEU A 1 89 ? 1.773 -2.499 -10.076 1.00 94.88 89 LEU A N 1
ATOM 732 C CA . LEU A 1 89 ? 2.800 -1.957 -9.180 1.00 94.88 89 LEU A CA 1
ATOM 733 C C . LEU A 1 89 ? 2.209 -1.547 -7.823 1.00 94.88 89 LEU A C 1
ATOM 735 O O . LEU A 1 89 ? 2.623 -2.062 -6.786 1.00 94.88 89 LEU A O 1
ATOM 739 N N . LYS A 1 90 ? 1.152 -0.728 -7.838 1.00 95.00 90 LYS A N 1
ATOM 740 C CA . LYS A 1 90 ? 0.476 -0.237 -6.623 1.00 95.00 90 LYS A CA 1
ATOM 741 C C . LYS A 1 90 ? -0.130 -1.346 -5.765 1.00 95.00 90 LYS A C 1
ATOM 743 O O . LYS A 1 90 ? -0.305 -1.196 -4.553 1.00 95.00 90 LYS A O 1
ATOM 748 N N . SER A 1 91 ? -0.485 -2.475 -6.380 1.00 95.50 91 SER A N 1
ATOM 749 C CA . SER A 1 91 ? -1.080 -3.602 -5.661 1.00 95.50 91 SER A CA 1
ATOM 750 C C . SER A 1 91 ? -0.105 -4.307 -4.711 1.00 95.50 91 SER A C 1
ATOM 752 O O . SER A 1 91 ? -0.562 -4.963 -3.774 1.00 95.50 91 SER A O 1
ATOM 754 N N . VAL A 1 92 ? 1.210 -4.108 -4.871 1.00 95.88 92 VAL A N 1
ATOM 755 C CA . VAL A 1 92 ? 2.214 -4.581 -3.904 1.00 95.88 92 VAL A CA 1
ATOM 756 C C . VAL A 1 92 ? 2.012 -3.889 -2.552 1.00 95.88 92 VAL A C 1
ATOM 758 O O . VAL A 1 92 ? 1.874 -4.556 -1.527 1.00 95.88 92 VAL A O 1
ATOM 761 N N . SER A 1 93 ? 1.894 -2.560 -2.538 1.00 94.62 93 SER A N 1
ATOM 762 C CA . SER A 1 93 ? 1.617 -1.791 -1.317 1.00 94.62 93 SER A CA 1
ATOM 763 C C . SER A 1 93 ? 0.245 -2.124 -0.725 1.00 94.62 93 SER A C 1
ATOM 765 O O . SER A 1 93 ? 0.104 -2.234 0.496 1.00 94.62 93 SER A O 1
ATOM 767 N N . LEU A 1 94 ? -0.755 -2.392 -1.574 1.00 95.75 94 LEU A N 1
ATOM 768 C CA . LEU A 1 94 ? -2.077 -2.835 -1.120 1.00 95.75 94 LEU A CA 1
ATOM 769 C C . LEU A 1 94 ? -2.029 -4.189 -0.416 1.00 95.75 94 LEU A C 1
ATOM 771 O O . LEU A 1 94 ? -2.676 -4.362 0.617 1.00 95.75 94 LEU A O 1
ATOM 775 N N . LEU A 1 95 ? -1.248 -5.140 -0.939 1.00 96.44 95 LEU A N 1
ATOM 776 C CA . LEU A 1 95 ? -1.027 -6.427 -0.283 1.00 96.44 95 LEU A CA 1
ATOM 777 C C . LEU A 1 95 ? -0.456 -6.215 1.126 1.00 96.44 95 LEU A C 1
ATOM 779 O O . LEU A 1 95 ? -0.950 -6.811 2.083 1.00 96.44 95 LEU A O 1
ATOM 783 N N . TYR A 1 96 ? 0.529 -5.330 1.279 1.00 96.06 96 TYR A N 1
ATOM 784 C CA . TYR A 1 96 ? 1.099 -5.016 2.589 1.00 96.06 96 TYR A CA 1
ATOM 785 C C . TYR A 1 96 ? 0.119 -4.311 3.528 1.00 96.06 96 TYR A C 1
ATOM 787 O O . TYR A 1 96 ? 0.092 -4.629 4.718 1.00 96.06 96 TYR A O 1
ATOM 795 N N . ALA A 1 97 ? -0.738 -3.425 3.017 1.00 96.62 97 ALA A N 1
ATOM 796 C CA . ALA A 1 97 ? -1.811 -2.821 3.805 1.00 96.62 97 ALA A CA 1
ATOM 797 C C . ALA A 1 97 ? -2.811 -3.881 4.310 1.00 96.62 97 ALA A C 1
ATOM 799 O O . ALA A 1 97 ? -3.213 -3.855 5.476 1.00 96.62 97 ALA A O 1
ATOM 800 N N . LEU A 1 98 ? -3.163 -4.865 3.474 1.00 96.81 98 LEU A N 1
ATOM 801 C CA . LEU A 1 98 ? -4.016 -5.992 3.865 1.00 96.81 98 LEU A CA 1
ATOM 802 C C . LEU A 1 98 ? -3.344 -6.877 4.919 1.00 96.81 98 LEU A C 1
ATOM 804 O O . LEU A 1 98 ? -3.967 -7.208 5.930 1.00 96.81 98 LEU A O 1
ATOM 808 N N . ILE A 1 99 ? -2.065 -7.217 4.725 1.00 97.75 99 ILE A N 1
ATOM 809 C CA . ILE A 1 99 ? -1.273 -7.966 5.710 1.00 97.75 99 ILE A CA 1
ATOM 810 C C . ILE A 1 99 ? -1.242 -7.209 7.041 1.00 97.75 99 ILE A C 1
ATOM 812 O O . ILE A 1 99 ? -1.484 -7.811 8.087 1.00 97.75 99 ILE A O 1
ATOM 816 N N . PHE A 1 100 ? -1.013 -5.893 7.017 1.00 97.69 100 PHE A N 1
ATOM 817 C CA . PHE A 1 100 ? -1.034 -5.058 8.214 1.00 97.69 100 PHE A CA 1
ATOM 818 C C . PHE A 1 100 ? -2.388 -5.121 8.931 1.00 97.69 100 PHE A C 1
ATOM 820 O O . PHE A 1 100 ? -2.411 -5.376 10.132 1.00 97.69 100 PHE A O 1
ATOM 827 N N . ILE A 1 101 ? -3.512 -4.962 8.222 1.00 97.12 101 ILE A N 1
ATOM 828 C CA . ILE A 1 101 ? -4.862 -5.045 8.813 1.00 97.12 101 ILE A CA 1
ATOM 829 C C . ILE A 1 101 ? -5.091 -6.409 9.478 1.00 97.12 101 ILE A C 1
ATOM 831 O O . ILE A 1 101 ? -5.607 -6.480 10.599 1.00 97.12 101 ILE A O 1
ATOM 835 N N . ILE A 1 102 ? -4.686 -7.494 8.812 1.00 97.88 102 ILE A N 1
ATOM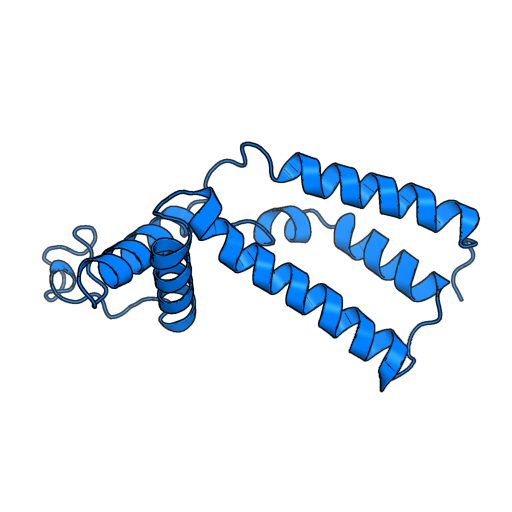 836 C CA . ILE A 1 102 ? -4.810 -8.861 9.330 1.00 97.88 102 ILE A CA 1
ATOM 837 C C . ILE A 1 102 ? -3.968 -9.024 10.599 1.00 97.88 102 ILE A C 1
ATOM 839 O O . ILE A 1 102 ? -4.488 -9.432 11.641 1.00 97.88 102 ILE A O 1
ATOM 843 N N . LEU A 1 103 ? -2.681 -8.673 10.544 1.00 98.19 103 LEU A N 1
ATOM 844 C CA . LEU A 1 103 ? -1.778 -8.770 11.690 1.00 98.19 103 LEU A CA 1
ATOM 845 C C . LEU A 1 103 ? -2.243 -7.889 12.848 1.00 98.19 103 LEU A C 1
ATOM 847 O O . LEU A 1 103 ? -2.220 -8.331 13.994 1.00 98.19 103 LEU A O 1
ATOM 851 N N . PHE A 1 104 ? -2.731 -6.684 12.561 1.00 97.75 104 PHE A N 1
ATOM 852 C CA . PHE A 1 104 ? -3.291 -5.776 13.553 1.00 97.75 104 PHE A CA 1
ATOM 853 C C . PHE A 1 104 ? -4.493 -6.403 14.266 1.00 97.75 104 PHE A C 1
ATOM 855 O O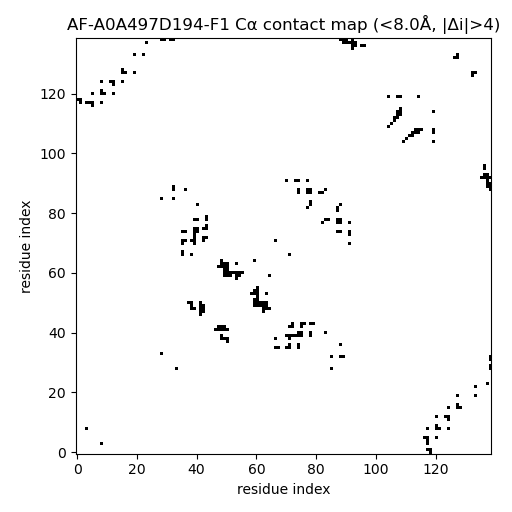 . PHE A 1 104 ? -4.541 -6.404 15.498 1.00 97.75 104 PHE A O 1
ATOM 862 N N . TYR A 1 105 ? -5.424 -7.016 13.524 1.00 97.19 105 TYR A N 1
ATOM 863 C CA . TYR A 1 105 ? -6.547 -7.760 14.098 1.00 97.19 105 TYR A CA 1
ATOM 864 C C . TYR A 1 105 ? -6.078 -8.916 14.995 1.00 97.19 105 TYR A C 1
ATOM 866 O O . TYR A 1 105 ? -6.515 -9.032 16.145 1.00 97.19 105 TYR A O 1
ATOM 874 N N . PHE A 1 106 ? -5.183 -9.772 14.494 1.00 97.81 106 PHE A N 1
ATOM 875 C CA . PHE A 1 106 ? -4.699 -10.927 15.251 1.00 97.81 106 PHE A CA 1
ATOM 876 C C . PHE A 1 106 ? -3.960 -10.498 16.515 1.00 97.81 106 PHE A C 1
ATOM 878 O O . PHE A 1 106 ? -4.257 -10.989 17.606 1.00 97.81 106 PHE A O 1
ATOM 885 N N . TYR A 1 107 ? -3.061 -9.529 16.395 1.00 97.75 107 TYR A N 1
ATOM 886 C CA . TYR A 1 107 ? -2.280 -9.033 17.512 1.00 97.75 107 TYR A CA 1
ATOM 887 C C . TYR A 1 107 ? -3.172 -8.415 18.596 1.00 97.75 107 TYR A C 1
ATOM 889 O O . TYR A 1 107 ? -3.122 -8.837 19.755 1.00 97.75 107 TYR A O 1
ATOM 897 N N . THR A 1 108 ? -4.036 -7.467 18.223 1.00 97.06 108 THR A N 1
ATOM 898 C CA . THR A 1 108 ? -4.842 -6.695 19.182 1.00 97.06 108 THR A CA 1
ATOM 899 C C . THR A 1 108 ? -5.999 -7.496 19.771 1.00 97.06 108 THR A C 1
ATOM 901 O O . THR A 1 108 ? -6.259 -7.383 20.969 1.00 97.06 108 THR A O 1
ATOM 904 N N . ARG A 1 109 ? -6.686 -8.333 18.981 1.00 93.31 109 ARG A N 1
ATOM 905 C CA . ARG A 1 109 ? -7.910 -9.020 19.422 1.00 93.31 109 ARG A CA 1
ATOM 906 C C . ARG A 1 109 ? -7.696 -10.475 19.815 1.00 93.31 109 ARG A C 1
ATOM 908 O O . ARG A 1 109 ? -8.341 -10.937 20.756 1.00 93.31 109 ARG A O 1
ATOM 915 N N . ARG A 1 110 ? -6.840 -11.214 19.104 1.00 93.12 110 ARG A N 1
ATOM 916 C CA . ARG A 1 110 ? -6.668 -12.661 19.320 1.00 93.12 110 ARG A CA 1
ATOM 917 C C . ARG A 1 110 ? -5.544 -12.971 20.300 1.00 93.12 110 ARG A C 1
ATOM 919 O O . ARG A 1 110 ? -5.772 -13.726 21.241 1.00 93.12 110 ARG A O 1
ATOM 926 N N . TRP A 1 111 ? -4.362 -12.397 20.090 1.00 94.94 111 TRP A N 1
ATOM 927 C CA . TRP A 1 111 ? -3.159 -12.771 20.835 1.00 94.94 111 TRP A CA 1
ATOM 928 C C . TRP A 1 111 ? -3.029 -12.007 22.144 1.00 94.94 111 TRP A C 1
ATOM 930 O O . TRP A 1 111 ? -2.983 -12.616 23.208 1.00 94.94 111 TRP A O 1
ATOM 940 N N . LYS A 1 112 ? -2.998 -10.673 22.080 1.00 95.06 112 LYS A N 1
ATOM 941 C CA . LYS A 1 112 ? -2.819 -9.833 23.270 1.00 95.06 112 LYS A CA 1
ATOM 942 C C . LYS A 1 112 ? -4.136 -9.423 23.924 1.00 95.06 112 LYS A C 1
ATOM 944 O O . LYS A 1 112 ? -4.117 -8.995 25.071 1.00 95.06 112 LYS A O 1
ATOM 949 N N . LYS A 1 113 ? -5.266 -9.577 23.216 1.00 93.81 113 LYS A N 1
ATOM 950 C CA . LYS A 1 113 ? -6.624 -9.231 23.690 1.00 93.81 113 LYS A CA 1
ATOM 951 C C . LYS A 1 113 ? -6.709 -7.808 24.273 1.00 93.81 113 LYS A C 1
ATOM 953 O O . LYS A 1 113 ? -7.458 -7.568 25.212 1.00 93.81 113 LYS A O 1
ATOM 958 N N . LEU A 1 114 ? -5.940 -6.881 23.702 1.00 94.38 114 LEU A N 1
ATOM 959 C CA . LEU A 1 114 ? -5.861 -5.481 24.122 1.00 94.38 114 LEU A CA 1
ATOM 960 C C . LEU A 1 114 ? -7.189 -4.758 23.902 1.00 94.38 114 LEU A C 1
ATOM 962 O O . LEU A 1 114 ? -7.553 -3.890 24.686 1.00 94.38 114 LEU A O 1
ATOM 966 N N . PHE A 1 115 ? -7.899 -5.119 22.831 1.00 95.38 115 PHE A N 1
ATOM 967 C CA . PHE A 1 115 ? -9.116 -4.445 22.393 1.00 95.38 115 PHE A CA 1
ATOM 968 C C . PHE A 1 115 ? -10.344 -5.334 22.552 1.00 95.38 115 PHE A C 1
ATOM 970 O O . PHE A 1 115 ? -10.333 -6.526 22.208 1.00 95.38 115 PHE A O 1
ATOM 977 N N . ASN A 1 116 ? -11.438 -4.739 23.030 1.00 92.69 116 ASN A N 1
ATOM 978 C CA . ASN A 1 116 ? -12.771 -5.297 22.835 1.00 92.69 116 ASN A CA 1
ATOM 979 C C . ASN A 1 116 ? -13.247 -5.060 21.380 1.00 92.69 116 ASN A C 1
ATOM 981 O O . ASN A 1 116 ? -12.494 -4.583 20.530 1.00 92.69 116 ASN A O 1
ATOM 985 N N . LYS A 1 117 ? -14.474 -5.479 21.046 1.00 92.31 117 LYS A N 1
ATOM 986 C CA . LYS A 1 117 ? -15.005 -5.321 19.680 1.00 92.31 117 LYS A CA 1
ATOM 987 C C . LYS A 1 117 ? -15.116 -3.843 19.284 1.00 92.31 117 LYS A C 1
ATOM 989 O O . LYS A 1 117 ? -14.734 -3.489 18.174 1.00 92.31 117 LYS A O 1
ATOM 994 N N . ASP A 1 118 ? -15.624 -3.017 20.183 1.00 92.94 118 ASP A N 1
ATOM 995 C CA . ASP A 1 118 ? -15.907 -1.604 19.951 1.00 92.94 118 ASP A CA 1
ATOM 996 C C . ASP A 1 118 ? -14.586 -0.818 19.822 1.00 92.94 118 ASP A C 1
ATOM 998 O O . ASP A 1 118 ? -14.446 -0.009 18.906 1.00 92.94 118 ASP A O 1
ATOM 1002 N N . ASP A 1 119 ? -13.575 -1.145 20.639 1.00 94.12 119 ASP A N 1
ATOM 1003 C CA . ASP A 1 119 ? -12.215 -0.592 20.542 1.00 94.12 119 ASP A CA 1
ATOM 1004 C C . ASP A 1 119 ? -11.570 -0.907 19.184 1.00 94.12 119 ASP A C 1
ATOM 1006 O O . ASP A 1 119 ? -10.978 -0.033 18.554 1.00 94.12 119 ASP A O 1
ATOM 1010 N N . LEU A 1 120 ? -11.717 -2.145 18.700 1.00 94.69 120 LEU A N 1
ATOM 1011 C CA . LEU A 1 120 ? -11.181 -2.563 17.406 1.00 94.69 120 LEU A CA 1
ATOM 1012 C C . LEU A 1 120 ? -11.870 -1.838 16.240 1.00 94.69 120 LEU A C 1
ATOM 1014 O O . LEU A 1 120 ? -11.198 -1.378 15.318 1.00 94.69 120 LEU A O 1
ATOM 1018 N N . LEU A 1 121 ? -13.202 -1.727 16.273 1.00 95.38 121 LEU A N 1
ATOM 1019 C CA . LEU A 1 121 ? -13.949 -0.990 15.250 1.00 95.38 121 LEU A CA 1
ATOM 1020 C C . LEU A 1 121 ? -13.539 0.482 15.226 1.00 95.38 121 LEU A C 1
ATOM 1022 O O . LEU A 1 121 ? -13.312 1.037 14.155 1.00 95.38 121 LEU A O 1
ATOM 1026 N N . PHE A 1 122 ? -13.405 1.098 16.400 1.00 95.38 122 PHE A N 1
ATOM 1027 C CA . PHE A 1 122 ? -12.945 2.474 16.506 1.00 95.38 122 PHE A CA 1
ATOM 1028 C C . PHE A 1 122 ? -11.509 2.643 15.995 1.00 95.38 122 PHE A C 1
ATOM 1030 O O . PHE A 1 122 ? -11.236 3.586 15.259 1.00 95.38 122 PHE A O 1
ATOM 1037 N N . ALA A 1 123 ? -10.607 1.708 16.300 1.00 96.00 123 ALA A N 1
ATOM 1038 C CA . ALA A 1 123 ? -9.243 1.728 15.780 1.00 96.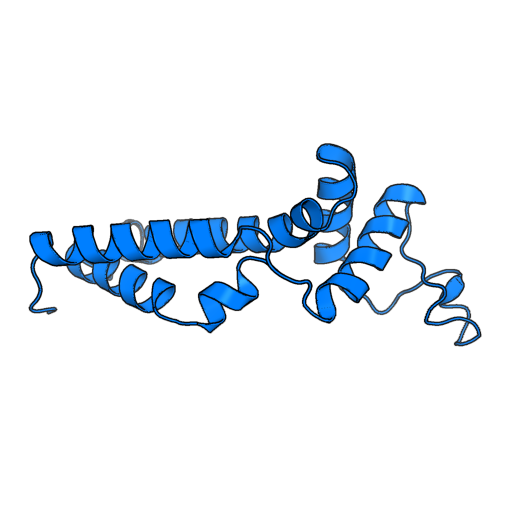00 123 ALA A CA 1
ATOM 1039 C C . ALA A 1 123 ? -9.205 1.664 14.242 1.00 96.00 123 ALA A C 1
ATOM 1041 O O . ALA A 1 123 ? -8.453 2.413 13.621 1.00 96.00 123 ALA A O 1
ATOM 1042 N N . PHE A 1 124 ? -10.047 0.836 13.612 1.00 96.69 124 PHE A N 1
ATOM 1043 C CA . PHE A 1 124 ? -10.158 0.814 12.150 1.00 96.69 124 PHE A CA 1
ATOM 1044 C C . PHE A 1 124 ? -10.759 2.096 11.576 1.00 96.69 124 PHE A C 1
ATOM 1046 O O . PHE A 1 124 ? -10.305 2.553 10.530 1.00 96.69 124 PHE A O 1
ATOM 1053 N N . ILE A 1 125 ? -11.732 2.705 12.259 1.00 96.75 125 ILE A N 1
ATOM 1054 C CA . ILE A 1 125 ? -12.255 4.020 11.873 1.00 96.75 125 ILE A CA 1
ATOM 1055 C C . ILE A 1 125 ? -11.139 5.063 11.919 1.00 96.75 125 ILE A C 1
ATOM 1057 O O . ILE A 1 125 ? -10.989 5.810 10.959 1.00 96.75 125 ILE A O 1
ATOM 1061 N N . LEU A 1 126 ? -10.333 5.102 12.984 1.00 95.94 126 LEU A N 1
ATOM 1062 C CA . LEU A 1 126 ? -9.200 6.026 13.080 1.00 95.94 126 LEU A CA 1
ATOM 1063 C C . LEU A 1 126 ? -8.185 5.799 11.957 1.00 95.94 126 LEU A C 1
ATOM 1065 O O . LEU A 1 126 ? -7.771 6.757 11.310 1.00 95.94 126 LEU A O 1
ATOM 1069 N N . LEU A 1 127 ? -7.831 4.539 11.692 1.00 96.44 127 LEU A N 1
ATOM 1070 C CA . LEU A 1 127 ? -6.900 4.174 10.626 1.00 96.44 127 LEU A CA 1
ATOM 1071 C C . LEU A 1 127 ? -7.408 4.629 9.249 1.00 96.44 127 LEU A C 1
ATOM 1073 O O . LEU A 1 127 ? -6.677 5.284 8.513 1.00 96.44 127 LEU A O 1
ATOM 1077 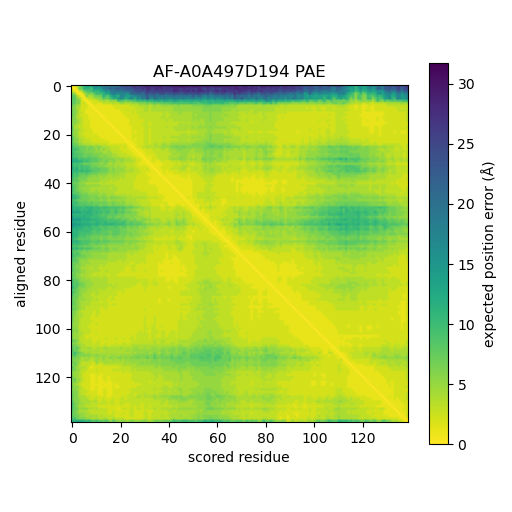N N . LEU A 1 128 ? -8.668 4.331 8.918 1.00 96.31 128 LEU A N 1
ATOM 1078 C CA . LEU A 1 128 ? -9.282 4.694 7.634 1.00 96.31 128 LEU A CA 1
ATOM 1079 C C . LEU A 1 128 ? -9.711 6.165 7.552 1.00 96.31 128 LEU A C 1
ATOM 1081 O O . LEU A 1 128 ? -10.019 6.654 6.474 1.00 96.31 128 LEU A O 1
ATOM 1085 N N . SER A 1 129 ? -9.725 6.894 8.662 1.00 95.81 129 SER A N 1
ATOM 1086 C CA . SER A 1 129 ? -9.913 8.349 8.640 1.00 95.81 129 SER A CA 1
ATOM 1087 C C . SER A 1 129 ? -8.589 9.088 8.434 1.00 95.81 129 SER A C 1
ATOM 1089 O O . SER A 1 129 ? -8.587 10.293 8.188 1.00 95.81 129 SER A O 1
ATOM 1091 N N . PHE A 1 130 ? -7.451 8.393 8.539 1.00 95.69 130 PHE A N 1
ATOM 1092 C CA . PHE A 1 130 ? -6.137 8.998 8.395 1.00 95.69 130 PHE A CA 1
ATOM 1093 C C . PHE A 1 130 ? -5.738 9.101 6.910 1.00 95.69 130 PHE A C 1
ATOM 1095 O O . PHE A 1 130 ? -5.576 8.078 6.240 1.00 95.69 130 PHE A O 1
ATOM 1102 N N . PRO A 1 131 ? -5.519 10.315 6.367 1.00 92.88 131 PRO A N 1
ATOM 1103 C CA . PRO A 1 131 ? -5.306 10.515 4.930 1.00 92.88 131 PRO A CA 1
ATOM 1104 C C . PRO A 1 131 ? -4.032 9.841 4.406 1.00 92.88 131 PRO A C 1
ATOM 1106 O O . PRO A 1 131 ? -3.982 9.406 3.258 1.00 92.88 131 PRO A O 1
ATOM 1109 N N . TRP A 1 132 ? -3.007 9.694 5.246 1.00 93.88 132 TRP A N 1
ATOM 1110 C CA . TRP A 1 132 ? -1.771 9.019 4.856 1.00 93.88 132 TRP A CA 1
ATOM 1111 C C . TRP A 1 132 ? -1.944 7.512 4.693 1.00 93.88 132 TRP A C 1
ATOM 1113 O O . TRP A 1 132 ? -1.286 6.924 3.839 1.00 93.88 132 TRP A O 1
ATOM 1123 N N . PHE A 1 133 ? -2.864 6.894 5.444 1.00 95.00 133 PHE A N 1
ATOM 1124 C CA . PHE A 1 133 ? -3.221 5.498 5.206 1.00 95.00 133 PHE A CA 1
ATOM 1125 C C . PHE A 1 133 ? -3.824 5.348 3.811 1.00 95.00 133 PHE A C 1
ATOM 1127 O O . PHE A 1 133 ? -3.445 4.447 3.068 1.00 95.00 133 PHE A O 1
ATOM 1134 N N . PHE A 1 134 ? -4.698 6.280 3.419 1.00 92.25 134 PHE A N 1
ATOM 1135 C CA . PHE A 1 134 ? -5.254 6.302 2.072 1.00 92.25 134 PHE A CA 1
ATOM 1136 C C . PHE A 1 134 ? -4.148 6.447 1.050 1.00 92.25 134 PHE A C 1
ATOM 1138 O O . PHE A 1 134 ? -4.082 5.598 0.173 1.00 92.25 134 PHE A O 1
ATOM 1145 N N . LYS A 1 135 ? -3.285 7.460 1.180 1.00 90.88 135 LYS A N 1
ATOM 1146 C CA . LYS A 1 135 ? -2.209 7.737 0.224 1.00 90.88 135 LYS A CA 1
ATOM 1147 C C . LYS A 1 135 ? -1.320 6.508 0.002 1.00 90.88 135 LYS A C 1
ATOM 1149 O O . LYS A 1 135 ? -1.289 6.001 -1.111 1.00 90.88 135 LYS A O 1
ATOM 1154 N N . TYR A 1 136 ? -0.701 5.989 1.062 1.00 92.75 136 TYR A N 1
ATOM 1155 C CA . TYR A 1 136 ? 0.371 4.993 0.955 1.00 92.75 136 TYR A CA 1
ATOM 1156 C C . TYR A 1 136 ? -0.090 3.534 0.860 1.00 92.75 136 TYR A C 1
ATOM 1158 O O . TYR A 1 136 ? 0.715 2.664 0.547 1.00 92.75 136 TYR A O 1
ATOM 1166 N N . SER A 1 137 ? -1.373 3.231 1.080 1.00 94.31 137 SER A N 1
ATOM 1167 C CA . SER A 1 137 ? -1.881 1.861 0.875 1.00 94.31 137 SER A CA 1
ATOM 1168 C C . SER A 1 137 ? -2.014 1.478 -0.604 1.00 94.31 137 SER A C 1
ATOM 1170 O O . SER A 1 137 ? -2.330 0.330 -0.903 1.00 94.31 137 SER A O 1
ATOM 1172 N N . PHE A 1 138 ? -1.837 2.425 -1.533 1.00 93.75 138 PHE A N 1
ATOM 1173 C CA . PHE A 1 138 ? -1.915 2.180 -2.976 1.00 93.75 138 PHE A CA 1
ATOM 1174 C C . PHE A 1 138 ? -1.043 3.181 -3.751 1.00 93.75 138 PHE A C 1
ATOM 1176 O O . PHE A 1 138 ? -1.554 4.057 -4.464 1.00 93.75 138 PHE A O 1
ATOM 1183 N N . THR A 1 139 ? 0.263 3.036 -3.538 1.00 86.25 139 THR A N 1
ATOM 1184 C CA . THR A 1 139 ? 1.396 3.744 -4.150 1.00 86.25 139 THR A CA 1
ATOM 1185 C C . THR A 1 139 ? 2.356 2.679 -4.661 1.00 86.25 139 THR A C 1
ATOM 1187 O O . THR A 1 139 ? 2.546 1.689 -3.917 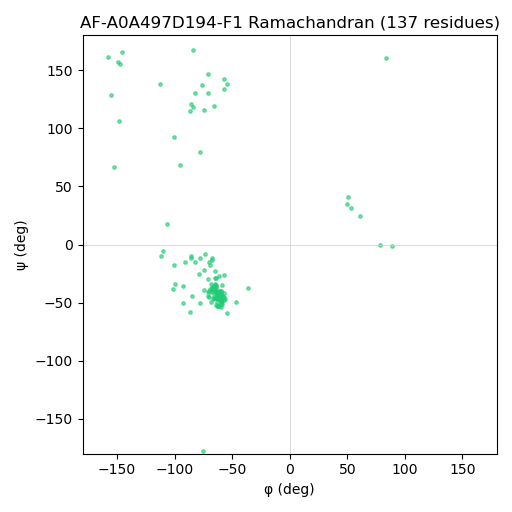1.00 86.25 139 THR A O 1
#

Sequence (139 aa):
MIIFKNKFLIPVLVFLVLFFVYSLWRRVPDIDDAWIGIDAYTLAKDGYAHTELMKGINQQEDLFVVHHKLLNLQGALFIKVFGFSLYTLKSVSLLYALIFIILFYFYTRRWKKLFNKDDLLFAFILLLSFPWFFKYSFT

Solvent-accessible surface area (backbone atoms only — not comparable to full-atom values): 7682 Å² total; per-residue (Å²): 134,82,89,68,58,57,87,58,51,51,59,54,40,51,51,42,50,53,51,51,59,57,62,61,61,88,59,74,82,53,82,61,47,57,62,50,45,46,34,7,46,30,28,52,73,75,73,47,35,34,36,76,91,40,57,90,50,89,57,20,39,76,49,45,78,93,64,64,62,74,60,24,52,50,32,13,51,37,28,72,74,73,39,87,46,72,67,41,50,18,44,55,31,32,51,51,46,51,51,48,55,51,51,50,48,42,46,35,50,69,72,68,51,75,37,58,72,54,54,47,50,49,49,51,39,54,49,66,68,34,68,64,53,62,54,58,34,58,68

Mean predicted aligned error: 4.29 Å

pLDDT: mean 93.35, std 6.71, range [49.41, 98.19]

Secondary structure (DSSP, 8-state):
-----HHHHHHHHHHHHHHHHHHHTTPPPPHHHHHHHHHHHHHHHHSS---GGGTTSTTTTT---SS-HHHHHHHHHHHHHH-S-HHHHHHHHHHHHHHHHHHHHIIIIIIS----HHHHHHHHHHHHH-HHHHHHTT-

Foldseek 3Di:
DDPDDPVVLVVLLVVLVVVLVVLLPPPDDDPVLVVLQQQLVCCLPVVAGADPVCPPPPCSNVHPDPDDVVLSVCLSVLCVVPNRDLQSSQVSLLVVLVVVLVCVCCVCCPPPNVDDPVRNSVVSSVLSVDVVNSVRSGD